Protein AF-O52608-F1 (afdb_monomer)

Nearest PDB structures (foldseek):
  2qv3-assembly1_A  TM=9.918E-01  e=2.111E-10  Helicobacter pylori
  6ody-assembly1_F  TM=9.059E-01  e=2.895E-08  Helicobacter pylori
  6uks-assembly1_A  TM=2.510E-01  e=2.473E+00  Mus musculus
  7d6c-assembly2_5  TM=1.569E-01  e=5.034E+00  Synechococcus elongatus PCC 7942 = FACHB-805

Solvent-accessible surface area (backbone atoms only — not comparable to full-atom values): 6941 Å² total; per-residue (Å²): 129,78,95,68,80,70,89,59,73,48,79,44,78,36,58,60,47,74,38,46,69,75,35,74,44,85,43,32,78,46,50,49,61,45,28,61,30,39,32,34,36,41,47,15,29,37,40,35,36,58,54,98,37,38,58,48,58,47,46,26,62,30,42,31,37,45,32,41,59,82,60,61,36,86,90,76,75,38,61,76,57,60,65,43,66,47,64,60,89,57,45,52,75,100,58,91,76,64,58,71,45,49,80,42,77,48,78,43,78,52,80,56,95,91,63,88,82,134

InterPro domains:
  IPR003842 Vacuolating cytotoxin, beta-helical domain [PF02691] (5-114)

Mean predicted aligned error: 5.89 Å

Structure (mmCIF, N/CA/C/O backbone):
data_AF-O52608-F1
#
_entry.id   AF-O52608-F1
#
loop_
_atom_site.group_PDB
_atom_site.id
_atom_site.type_symbol
_atom_site.label_atom_id
_atom_site.label_alt_id
_atom_site.label_comp_id
_atom_site.label_asym_id
_atom_site.label_entity_id
_atom_site.label_seq_id
_atom_site.pdbx_PDB_ins_code
_atom_site.Cartn_x
_atom_site.Cartn_y
_atom_site.Cartn_z
_atom_site.occupancy
_atom_site.B_iso_or_equiv
_atom_site.auth_seq_id
_atom_site.auth_comp_id
_atom_site.auth_asym_id
_atom_site.auth_atom_id
_atom_site.pdbx_PDB_model_num
ATOM 1 N N . GLY A 1 1 ? -12.926 11.471 -10.497 1.00 44.66 1 GLY A N 1
ATOM 2 C CA . GLY A 1 1 ? -13.787 12.268 -9.596 1.00 44.66 1 GLY A CA 1
ATOM 3 C C . GLY A 1 1 ? -12.966 13.391 -8.988 1.00 44.66 1 GLY A C 1
ATOM 4 O O . GLY A 1 1 ? -11.749 13.327 -9.129 1.00 44.66 1 GLY A O 1
ATOM 5 N N . PRO A 1 2 ? -13.580 14.417 -8.375 1.00 41.44 2 PRO A N 1
ATOM 6 C CA . PRO A 1 2 ? -12.843 15.544 -7.808 1.00 41.44 2 PRO A CA 1
ATOM 7 C C . PRO A 1 2 ? -11.865 15.066 -6.727 1.00 41.44 2 PRO A C 1
ATOM 9 O O . PRO A 1 2 ? -12.199 14.230 -5.888 1.00 41.44 2 PRO A O 1
ATOM 12 N N . GLN A 1 3 ? -10.644 15.595 -6.776 1.00 49.09 3 GLN A N 1
ATOM 13 C CA . GLN A 1 3 ? -9.574 15.332 -5.819 1.00 49.09 3 GLN A CA 1
ATOM 14 C C . GLN A 1 3 ? -9.818 16.197 -4.574 1.00 49.09 3 GLN A C 1
ATOM 16 O O . GLN A 1 3 ? -9.243 17.267 -4.413 1.00 49.09 3 GLN A O 1
ATOM 21 N N . GLY A 1 4 ? -10.770 15.778 -3.741 1.00 42.03 4 GLY A N 1
ATOM 22 C CA . GLY A 1 4 ? -11.174 16.515 -2.546 1.00 42.03 4 GLY A CA 1
ATOM 23 C C . GLY A 1 4 ? -12.546 1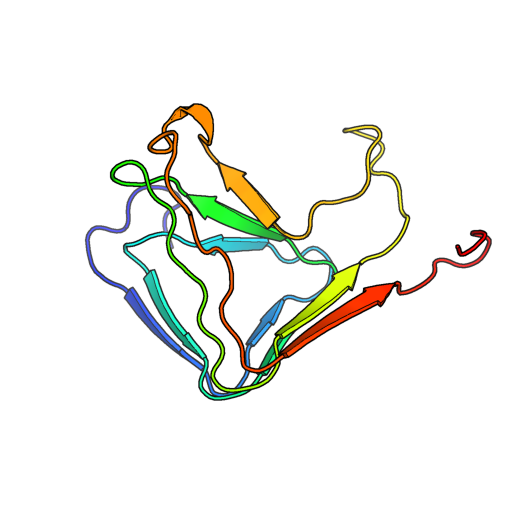6.073 -2.057 1.00 42.03 4 GLY A C 1
ATOM 24 O O . GLY A 1 4 ? -13.556 16.472 -2.621 1.00 42.03 4 GLY A O 1
ATOM 25 N N . SE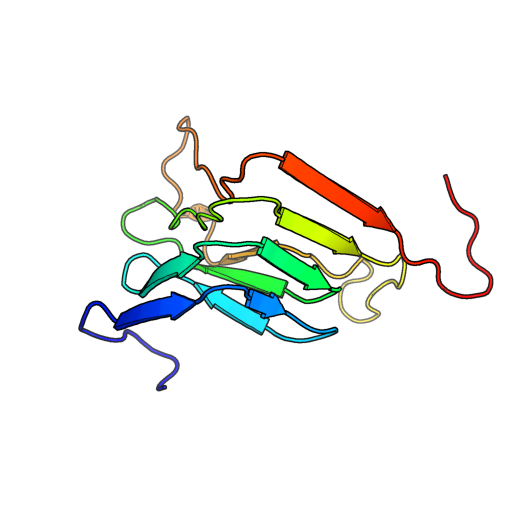R A 1 5 ? -12.540 15.234 -1.018 1.00 46.19 5 SER A N 1
ATOM 26 C CA . SER A 1 5 ? -13.686 14.774 -0.222 1.00 46.19 5 SER A CA 1
ATOM 27 C C . SER A 1 5 ? -14.942 14.377 -1.022 1.00 46.19 5 SER A C 1
ATOM 29 O O . SER A 1 5 ? -15.868 15.180 -1.154 1.00 46.19 5 SER A O 1
ATOM 31 N N . PRO A 1 6 ? -15.045 13.123 -1.505 1.00 49.53 6 PRO A N 1
ATOM 32 C CA . PRO A 1 6 ? -16.309 12.606 -2.003 1.00 49.53 6 PRO A CA 1
ATOM 33 C C . PRO A 1 6 ? -17.245 12.418 -0.804 1.00 49.53 6 PRO A C 1
ATOM 35 O O . PRO A 1 6 ? -17.141 11.450 -0.057 1.00 49.53 6 PRO A O 1
ATOM 38 N N . TRP A 1 7 ? -18.145 13.368 -0.565 1.00 48.50 7 TRP A N 1
ATOM 39 C CA . TRP A 1 7 ? -19.261 13.115 0.338 1.00 48.50 7 TRP A CA 1
ATOM 40 C C . TRP A 1 7 ? -20.141 12.023 -0.283 1.00 48.50 7 TRP A C 1
ATOM 42 O O . TRP A 1 7 ? -20.837 12.260 -1.267 1.00 48.50 7 TRP A O 1
ATOM 52 N N . GLY A 1 8 ? -20.057 10.816 0.279 1.00 59.25 8 GLY A N 1
ATOM 53 C CA . GLY A 1 8 ? -20.826 9.640 -0.127 1.00 59.25 8 GLY A CA 1
ATOM 54 C C . GLY A 1 8 ? -19.948 8.399 -0.284 1.00 59.25 8 GLY A C 1
ATOM 55 O O . GLY A 1 8 ? -18.858 8.468 -0.842 1.00 59.25 8 GLY A O 1
ATOM 56 N N . THR A 1 9 ? -20.428 7.250 0.199 1.00 63.25 9 THR A N 1
ATOM 57 C CA . THR A 1 9 ? -19.747 5.969 -0.010 1.00 63.25 9 THR A CA 1
ATOM 58 C C . THR A 1 9 ? -19.846 5.573 -1.479 1.00 63.25 9 THR A C 1
ATOM 60 O O . THR A 1 9 ? -20.923 5.208 -1.956 1.00 63.25 9 THR A O 1
ATOM 63 N N . ALA A 1 10 ? -18.735 5.622 -2.208 1.00 75.75 10 ALA A N 1
ATOM 64 C CA . ALA A 1 10 ? -18.672 5.044 -3.543 1.00 75.75 10 ALA A CA 1
ATOM 65 C C . ALA A 1 10 ? -18.501 3.526 -3.406 1.00 75.75 10 ALA A C 1
ATOM 67 O O . ALA A 1 10 ? -17.520 3.063 -2.829 1.00 75.75 10 ALA A O 1
ATOM 68 N N . LYS A 1 11 ? -19.465 2.753 -3.917 1.00 82.31 11 LYS A N 1
ATOM 69 C CA . LYS A 1 11 ? -19.382 1.288 -3.954 1.00 82.31 11 LYS A CA 1
ATOM 70 C C . LYS A 1 11 ? -18.803 0.842 -5.284 1.00 82.31 11 LYS A C 1
ATOM 72 O O . LYS A 1 11 ? -19.437 1.022 -6.322 1.00 82.31 11 LYS A O 1
ATOM 77 N N . LEU A 1 12 ? -17.617 0.247 -5.244 1.00 88.06 12 LEU A N 1
ATOM 78 C CA . LEU A 1 12 ? -16.978 -0.352 -6.408 1.00 88.06 12 LEU A CA 1
ATOM 79 C C . LEU A 1 12 ? -16.818 -1.853 -6.185 1.00 88.06 12 LEU A C 1
ATOM 81 O O . LEU A 1 12 ? -16.274 -2.293 -5.174 1.00 88.06 12 LEU A O 1
ATOM 85 N N . MET A 1 13 ? -17.277 -2.639 -7.153 1.00 91.38 13 MET A N 1
ATOM 86 C CA . MET A 1 13 ? -17.158 -4.091 -7.134 1.00 91.38 13 MET A CA 1
ATOM 87 C C . MET A 1 13 ? -16.385 -4.541 -8.364 1.00 91.38 13 MET A C 1
ATOM 89 O O . MET A 1 13 ? -16.753 -4.205 -9.489 1.00 91.38 13 MET A O 1
ATOM 93 N N . PHE A 1 14 ? -15.337 -5.325 -8.146 1.00 93.69 14 PHE A N 1
ATOM 94 C CA . PHE A 1 14 ? -14.541 -5.915 -9.211 1.00 93.69 14 PHE A CA 1
ATOM 95 C C . PHE A 1 14 ? -14.430 -7.420 -9.004 1.00 93.69 14 PHE A C 1
ATOM 97 O O . PHE A 1 14 ? -14.302 -7.897 -7.874 1.00 93.69 14 PHE A O 1
ATOM 104 N N . ASN A 1 15 ? -14.426 -8.169 -10.107 1.00 94.75 15 ASN A N 1
ATOM 105 C CA . ASN A 1 15 ? -13.981 -9.555 -10.055 1.00 94.75 15 ASN A CA 1
ATOM 106 C C . ASN A 1 15 ? -12.465 -9.579 -9.824 1.00 94.75 15 ASN A C 1
ATOM 108 O O . ASN A 1 15 ? -12.013 -10.043 -8.794 1.00 94.75 15 ASN A O 1
ATOM 112 N N . ASN A 1 16 ? -11.685 -8.961 -10.709 1.00 97.19 16 ASN A N 1
ATOM 113 C CA . ASN A 1 16 ? -10.248 -8.762 -10.521 1.00 97.19 16 ASN A CA 1
ATOM 114 C C . ASN A 1 16 ? -9.911 -7.281 -10.699 1.00 97.19 16 ASN A C 1
ATOM 116 O O . ASN A 1 16 ? -10.563 -6.598 -11.493 1.00 97.19 16 ASN A O 1
ATOM 120 N N . LEU A 1 17 ? -8.885 -6.799 -10.000 1.00 97.38 17 LEU A N 1
ATOM 121 C CA . LEU A 1 17 ? -8.378 -5.435 -10.149 1.00 97.38 17 LEU A CA 1
ATOM 122 C C . LEU A 1 17 ? -6.861 -5.456 -10.336 1.00 97.38 17 LEU A C 1
ATOM 124 O O . LEU A 1 17 ? -6.142 -6.003 -9.503 1.00 97.38 17 LEU A O 1
ATOM 128 N N . THR A 1 18 ? -6.387 -4.801 -11.396 1.00 98.12 18 THR A N 1
ATOM 129 C CA . THR A 1 18 ? -4.958 -4.640 -11.678 1.00 98.12 18 THR A CA 1
ATOM 130 C C . THR A 1 18 ? -4.592 -3.162 -11.720 1.00 98.12 18 THR A C 1
ATOM 132 O O . THR A 1 18 ? -5.119 -2.412 -12.541 1.00 98.12 18 THR A O 1
ATOM 135 N N . LEU A 1 19 ? -3.652 -2.752 -10.871 1.00 97.81 19 LEU A N 1
ATOM 136 C CA . LEU A 1 19 ? -2.922 -1.496 -11.013 1.00 97.81 19 LEU A CA 1
ATOM 137 C C . LEU A 1 19 ? -1.714 -1.756 -11.905 1.00 97.81 19 LEU A C 1
ATOM 139 O O . LEU A 1 19 ? -0.830 -2.524 -11.540 1.00 97.81 19 LEU A O 1
ATOM 143 N N . ASN A 1 20 ? -1.702 -1.152 -13.089 1.00 97.19 20 ASN A N 1
ATOM 144 C CA . ASN A 1 20 ? -0.575 -1.261 -14.012 1.00 97.19 20 ASN A CA 1
ATOM 145 C C . ASN A 1 20 ? 0.585 -0.348 -13.600 1.00 97.19 20 ASN A C 1
ATOM 147 O O . ASN A 1 20 ? 0.443 0.504 -12.721 1.00 97.19 20 ASN A O 1
ATOM 151 N N . SER A 1 21 ? 1.725 -0.509 -14.274 1.00 94.31 21 SER A N 1
ATOM 152 C CA . SER A 1 21 ? 2.928 0.262 -13.968 1.00 94.31 21 SER A CA 1
ATOM 153 C C . SER A 1 21 ? 2.641 1.757 -14.000 1.00 94.31 21 SER A C 1
ATOM 155 O O . SER A 1 21 ? 1.992 2.266 -14.915 1.00 94.31 21 SER A O 1
ATOM 157 N N . ASN A 1 22 ? 3.101 2.452 -12.963 1.00 92.88 22 ASN A N 1
ATOM 158 C CA . ASN A 1 22 ? 2.875 3.875 -12.734 1.00 92.88 22 ASN A CA 1
ATOM 159 C C . ASN A 1 22 ? 1.425 4.321 -12.512 1.00 92.88 22 ASN A C 1
ATOM 161 O O . ASN A 1 22 ? 1.207 5.512 -12.287 1.00 92.88 22 ASN A O 1
ATOM 165 N N . ALA A 1 23 ? 0.456 3.4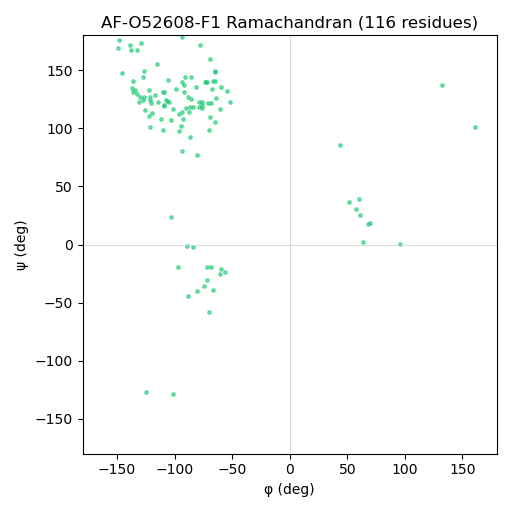03 -12.485 1.00 96.75 23 ALA A N 1
ATOM 166 C CA . ALA A 1 23 ? -0.894 3.728 -12.056 1.00 96.75 23 ALA A CA 1
ATOM 167 C C . ALA A 1 23 ? -0.906 4.121 -10.573 1.00 96.75 23 ALA A C 1
ATOM 169 O O . ALA A 1 23 ? -0.118 3.629 -9.761 1.00 96.75 23 ALA A O 1
ATOM 170 N N . SER A 1 24 ? -1.836 5.006 -10.233 1.00 95.19 24 SER A N 1
ATOM 171 C CA . SER A 1 24 ? -2.052 5.484 -8.876 1.00 95.19 24 SER A CA 1
ATOM 172 C C . SER A 1 24 ? -3.488 5.196 -8.467 1.00 95.19 24 SER A C 1
ATOM 174 O O . SER A 1 24 ? -4.415 5.484 -9.224 1.00 95.19 24 SER A O 1
ATOM 176 N N . MET A 1 25 ? -3.667 4.638 -7.275 1.00 94.75 25 MET A N 1
ATOM 177 C CA . MET A 1 25 ? -4.977 4.354 -6.702 1.00 94.75 25 MET A CA 1
ATOM 178 C C . MET A 1 25 ? -5.145 5.109 -5.393 1.00 94.75 25 MET A C 1
ATOM 180 O O . MET A 1 25 ? -4.494 4.792 -4.404 1.00 94.75 25 MET A O 1
ATOM 184 N N . ASP A 1 26 ? -6.058 6.067 -5.387 1.00 92.81 26 ASP A N 1
ATOM 185 C CA . ASP A 1 26 ? -6.428 6.823 -4.199 1.00 92.81 26 ASP A CA 1
ATOM 186 C C . ASP A 1 26 ? -7.521 6.068 -3.434 1.00 92.81 26 ASP A C 1
ATOM 188 O O . ASP A 1 26 ? -8.601 5.808 -3.971 1.00 92.81 26 ASP A O 1
ATOM 192 N N . TYR A 1 27 ? -7.233 5.680 -2.189 1.00 89.25 27 TYR A N 1
ATOM 193 C CA . TYR A 1 27 ? -8.105 4.823 -1.390 1.00 89.25 27 TYR A CA 1
ATOM 194 C C . TYR A 1 27 ? -8.311 5.366 0.027 1.00 89.25 27 TYR A C 1
ATOM 196 O O . TYR A 1 27 ? -7.365 5.694 0.742 1.00 89.25 27 TYR A O 1
ATOM 204 N N . GLY A 1 28 ? -9.572 5.459 0.442 1.00 86.75 28 GLY A N 1
ATOM 205 C CA . GLY A 1 28 ? -9.982 5.976 1.747 1.00 86.75 28 GLY A CA 1
ATOM 206 C C . GLY A 1 28 ? -11.253 5.290 2.242 1.00 86.75 28 GLY A C 1
ATOM 207 O O . GLY A 1 28 ? -11.850 4.491 1.524 1.00 86.75 28 GLY A O 1
ATOM 208 N N . LYS A 1 29 ? -11.683 5.615 3.465 1.00 78.81 29 LYS A N 1
ATOM 209 C CA . LYS A 1 29 ? -12.848 5.021 4.145 1.00 78.81 29 LYS A CA 1
ATOM 210 C C . LYS A 1 29 ? -14.166 5.234 3.397 1.00 78.81 29 LYS A C 1
ATOM 212 O O . LYS A 1 29 ? -15.101 4.464 3.579 1.00 78.81 29 LYS A O 1
ATOM 217 N N . ASP A 1 30 ? -14.242 6.285 2.581 1.00 77.75 30 ASP A N 1
ATOM 218 C CA . ASP A 1 30 ? -15.437 6.620 1.803 1.00 77.75 30 ASP A CA 1
ATOM 219 C C . ASP A 1 30 ? -15.499 5.837 0.471 1.00 77.75 30 ASP A C 1
ATOM 221 O O . ASP A 1 30 ? -16.478 5.943 -0.266 1.00 77.75 30 ASP A O 1
ATOM 225 N N . LEU A 1 31 ? -14.484 5.014 0.162 1.00 80.00 31 LEU A N 1
ATOM 226 C CA . LEU A 1 31 ? -14.511 4.054 -0.942 1.00 80.00 31 LEU A CA 1
ATOM 227 C C . LEU A 1 31 ? -14.740 2.637 -0.399 1.00 80.00 31 LEU A C 1
ATOM 229 O O . LEU A 1 31 ? -13.842 2.016 0.170 1.00 80.00 31 LEU A O 1
ATOM 233 N N . ASP A 1 32 ? -15.937 2.104 -0.621 1.00 78.75 32 ASP A N 1
ATOM 234 C CA . ASP A 1 32 ? -16.259 0.705 -0.343 1.00 78.75 32 ASP A CA 1
ATOM 235 C C . ASP A 1 32 ? -15.874 -0.136 -1.567 1.00 78.75 32 ASP A C 1
ATOM 237 O O . ASP A 1 32 ? -16.613 -0.237 -2.551 1.00 78.75 32 ASP A O 1
ATOM 241 N N . LEU A 1 33 ? -14.648 -0.658 -1.534 1.00 86.75 33 LEU A N 1
ATOM 242 C CA . LEU A 1 33 ? -14.068 -1.462 -2.601 1.00 86.75 33 LEU A CA 1
ATOM 243 C C . LEU A 1 33 ? -14.139 -2.945 -2.245 1.00 86.75 33 LEU A C 1
ATOM 245 O O . LEU A 1 33 ? -13.469 -3.408 -1.323 1.00 86.75 33 LEU A O 1
ATOM 249 N N . THR A 1 34 ? -14.882 -3.700 -3.047 1.00 86.25 34 THR A N 1
ATOM 250 C CA . THR A 1 34 ? -14.933 -5.161 -2.969 1.00 86.25 34 THR A CA 1
ATOM 251 C C . THR A 1 34 ? -14.236 -5.772 -4.181 1.00 86.25 34 THR A C 1
ATOM 253 O O . THR A 1 34 ? -14.674 -5.580 -5.316 1.00 86.25 34 THR A O 1
ATOM 256 N N . ILE A 1 35 ? -13.175 -6.548 -3.947 1.00 95.69 35 ILE A N 1
ATOM 257 C CA . ILE A 1 35 ? -12.495 -7.338 -4.982 1.00 95.69 35 ILE A CA 1
ATOM 258 C C . ILE A 1 35 ? -12.760 -8.814 -4.684 1.00 95.69 35 ILE A C 1
ATOM 260 O O . ILE A 1 35 ? -12.243 -9.358 -3.711 1.00 95.69 35 ILE A O 1
ATOM 264 N N . GLN A 1 36 ? -13.591 -9.468 -5.495 1.00 96.06 36 GLN A N 1
ATOM 265 C CA . GLN A 1 36 ? -14.011 -10.857 -5.248 1.00 96.06 36 GLN A CA 1
ATOM 266 C C . GLN A 1 36 ? -12.901 -11.871 -5.570 1.00 96.06 36 GLN A C 1
ATOM 268 O O . GLN A 1 36 ? -12.745 -12.891 -4.899 1.00 96.06 36 GLN A O 1
ATOM 273 N N . GLY A 1 37 ? -12.121 -11.579 -6.601 1.00 97.38 37 GLY A N 1
ATOM 274 C CA . GLY A 1 37 ? -11.023 -12.373 -7.128 1.00 97.38 37 GLY A CA 1
ATOM 275 C C . GLY A 1 37 ? -9.667 -11.839 -6.683 1.00 97.38 37 GLY A C 1
ATOM 276 O O . GLY A 1 37 ? -9.413 -11.643 -5.491 1.00 97.38 37 GLY A O 1
ATOM 277 N N . HIS A 1 38 ? -8.786 -11.644 -7.659 1.00 98.06 38 HIS A N 1
ATOM 278 C CA . HIS A 1 38 ? -7.392 -11.268 -7.464 1.00 98.06 38 HIS A CA 1
ATOM 279 C C . HIS A 1 38 ? -7.199 -9.753 -7.473 1.00 98.06 38 HIS A C 1
ATOM 281 O O . HIS A 1 38 ? -7.819 -9.026 -8.257 1.00 98.06 38 HIS A O 1
ATOM 287 N N . PHE A 1 39 ? -6.270 -9.296 -6.641 1.00 98.31 39 PHE A N 1
ATOM 288 C CA . PHE A 1 39 ? -5.711 -7.956 -6.727 1.00 98.31 39 PHE A CA 1
ATOM 289 C C . PHE A 1 39 ? -4.267 -8.041 -7.218 1.00 98.31 39 PHE A C 1
ATOM 291 O O . PHE A 1 39 ? -3.473 -8.798 -6.671 1.00 98.31 39 PHE A O 1
ATOM 298 N N . THR A 1 40 ? -3.902 -7.242 -8.214 1.00 98.62 40 THR A N 1
ATOM 299 C CA . THR A 1 40 ? -2.525 -7.165 -8.707 1.00 98.62 40 THR A CA 1
ATOM 300 C C . THR A 1 40 ? -2.068 -5.719 -8.680 1.00 98.62 40 THR A C 1
ATOM 302 O O . THR A 1 40 ? -2.585 -4.888 -9.420 1.00 98.62 40 THR A O 1
ATOM 305 N N . ASN A 1 41 ? -1.062 -5.414 -7.869 1.00 98.38 41 ASN A N 1
ATOM 306 C CA . ASN A 1 41 ? -0.306 -4.181 -7.989 1.00 98.38 41 ASN A CA 1
ATOM 307 C C . ASN A 1 41 ? 0.963 -4.448 -8.808 1.00 98.38 41 ASN A C 1
ATOM 309 O O . ASN A 1 41 ? 1.956 -4.948 -8.283 1.00 98.38 41 ASN A O 1
ATOM 313 N N . ASN A 1 42 ? 0.913 -4.140 -10.104 1.00 97.94 42 ASN A N 1
ATOM 314 C CA . ASN A 1 42 ? 2.034 -4.269 -11.022 1.00 97.94 42 ASN A CA 1
ATOM 315 C C . ASN A 1 42 ? 2.802 -2.951 -11.129 1.00 97.94 42 ASN A C 1
ATOM 317 O O . ASN A 1 42 ? 2.610 -2.211 -12.090 1.00 97.94 42 ASN A O 1
ATOM 321 N N . GLN A 1 43 ? 3.671 -2.662 -10.157 1.00 97.00 43 GLN A N 1
ATOM 322 C CA . GLN A 1 43 ? 4.513 -1.455 -10.133 1.00 97.00 43 GLN A CA 1
ATOM 323 C C . GLN A 1 43 ? 3.703 -0.138 -10.101 1.00 97.00 43 GLN A C 1
ATOM 325 O O . GLN A 1 43 ? 4.163 0.917 -10.554 1.00 97.00 43 GLN A O 1
ATOM 330 N N . GLY A 1 44 ? 2.474 -0.198 -9.591 1.00 97.44 44 GLY A N 1
ATOM 331 C CA . GLY A 1 44 ? 1.647 0.957 -9.264 1.00 97.44 44 GLY A CA 1
ATOM 332 C C . GLY A 1 44 ? 1.809 1.377 -7.800 1.00 97.44 44 GLY A C 1
ATOM 333 O O . GLY A 1 44 ? 2.519 0.746 -7.012 1.00 97.44 44 GLY A O 1
ATOM 334 N N . THR A 1 45 ? 1.119 2.448 -7.416 1.00 97.44 45 THR A N 1
ATOM 335 C CA . THR A 1 45 ? 1.134 2.973 -6.045 1.00 97.44 45 THR A CA 1
ATOM 336 C C . THR A 1 45 ? -0.288 3.111 -5.508 1.00 97.44 45 THR A C 1
ATOM 338 O O . THR A 1 45 ? -1.136 3.763 -6.116 1.00 97.44 45 THR A O 1
ATOM 341 N N . MET A 1 46 ? -0.549 2.523 -4.340 1.00 97.19 46 MET A N 1
ATOM 342 C CA . MET A 1 46 ? -1.768 2.770 -3.569 1.00 97.19 46 MET A CA 1
ATOM 343 C C . MET A 1 46 ? -1.545 3.934 -2.604 1.00 97.19 46 MET A C 1
ATOM 345 O O . MET A 1 46 ? -0.717 3.835 -1.701 1.00 97.19 46 MET A O 1
ATOM 349 N N . ASN A 1 47 ? -2.294 5.018 -2.764 1.00 96.62 47 ASN A N 1
ATOM 350 C CA . ASN A 1 47 ? -2.312 6.156 -1.855 1.00 96.62 47 ASN A CA 1
ATOM 351 C C . ASN A 1 47 ? -3.453 5.987 -0.850 1.00 96.62 47 ASN A C 1
ATOM 353 O O . ASN A 1 47 ? -4.616 6.242 -1.159 1.00 96.62 47 ASN A O 1
ATOM 357 N N . LEU A 1 48 ? -3.116 5.573 0.366 1.00 95.12 48 LEU A N 1
ATOM 358 C CA . LEU A 1 48 ? -4.068 5.396 1.454 1.00 95.12 48 LEU A CA 1
ATOM 359 C C . LEU A 1 48 ? -4.222 6.705 2.229 1.00 95.12 48 LEU A C 1
ATOM 361 O O . LEU A 1 48 ? -3.231 7.273 2.696 1.00 95.12 48 LEU A O 1
ATOM 365 N N . PHE A 1 49 ? -5.452 7.181 2.396 1.00 93.94 49 PHE A N 1
ATOM 366 C CA . PHE A 1 49 ? -5.734 8.373 3.195 1.00 93.94 49 PHE A CA 1
ATOM 367 C C . PHE A 1 49 ? -6.046 8.013 4.643 1.00 93.94 49 PHE A C 1
ATOM 369 O O . PHE A 1 49 ? -6.884 7.152 4.916 1.00 93.94 49 PHE A O 1
ATOM 376 N N . VAL A 1 50 ? -5.399 8.712 5.578 1.00 94.69 50 VAL A N 1
ATOM 377 C CA . VAL A 1 50 ? -5.750 8.622 6.996 1.00 94.69 50 VAL A CA 1
ATOM 378 C C . VAL A 1 50 ? -7.029 9.411 7.254 1.00 94.69 50 VAL A C 1
ATOM 380 O O . VAL A 1 50 ? -7.075 10.623 7.043 1.00 94.69 50 VAL A O 1
ATOM 383 N N . GLN A 1 51 ? -8.056 8.725 7.741 1.00 92.81 51 GLN A N 1
ATOM 384 C CA . GLN A 1 51 ? -9.341 9.298 8.124 1.00 92.81 51 GLN A CA 1
ATOM 385 C C . GLN A 1 51 ? -9.746 8.718 9.482 1.00 92.81 51 GLN A C 1
ATOM 387 O O . GLN A 1 51 ? -9.607 7.519 9.719 1.00 92.81 51 GLN A O 1
ATOM 392 N N . ASP A 1 52 ? -10.176 9.581 10.403 1.00 92.69 52 ASP A N 1
ATOM 393 C CA . ASP A 1 52 ? -10.545 9.205 11.779 1.00 92.69 52 ASP A CA 1
ATOM 394 C C . ASP A 1 52 ? -9.453 8.382 12.498 1.00 92.69 52 ASP A C 1
ATOM 396 O O . ASP A 1 52 ? -9.709 7.433 13.242 1.00 92.69 52 ASP A O 1
ATOM 400 N N . GLY A 1 53 ? -8.193 8.737 12.224 1.00 95.25 53 GLY A N 1
ATOM 401 C CA . GLY A 1 53 ? -7.010 8.109 12.802 1.00 95.25 53 GLY A CA 1
ATOM 402 C C . GLY A 1 53 ? -6.731 6.682 12.328 1.00 95.25 53 GLY A C 1
ATOM 403 O O . GLY A 1 53 ? -5.996 5.966 13.014 1.00 95.25 53 GLY A O 1
ATOM 404 N N . ARG A 1 54 ? -7.311 6.248 11.201 1.00 94.25 54 ARG A N 1
ATOM 405 C CA . ARG A 1 54 ? -7.107 4.925 10.585 1.00 94.25 54 ARG A CA 1
ATOM 406 C C . ARG A 1 54 ? -7.002 5.039 9.066 1.00 94.25 54 ARG A C 1
ATOM 408 O O . ARG A 1 54 ? -7.257 6.092 8.495 1.00 94.25 54 ARG A O 1
ATOM 415 N N . VAL A 1 55 ? -6.653 3.936 8.421 1.00 93.50 55 VAL A N 1
ATOM 416 C CA . VAL A 1 55 ? -6.729 3.758 6.964 1.00 93.50 55 VAL A CA 1
ATOM 417 C C . VAL A 1 55 ? -7.740 2.668 6.631 1.00 93.50 55 VAL A C 1
ATOM 419 O O . VAL A 1 55 ? -8.012 1.794 7.457 1.00 93.50 55 VAL A O 1
ATOM 422 N N . ALA A 1 56 ? -8.300 2.721 5.426 1.00 92.12 56 ALA A N 1
ATOM 423 C CA . ALA A 1 56 ? -9.134 1.642 4.912 1.00 92.12 56 ALA A CA 1
ATOM 424 C C . ALA A 1 56 ? -8.273 0.420 4.551 1.00 92.12 56 ALA A C 1
ATOM 426 O O . ALA A 1 56 ? -7.188 0.560 3.986 1.00 92.12 56 ALA A O 1
ATOM 427 N N . THR A 1 57 ? -8.774 -0.776 4.859 1.00 93.31 57 THR A N 1
ATOM 428 C CA . THR A 1 57 ? -8.151 -2.040 4.454 1.00 93.31 57 THR A CA 1
ATOM 429 C C . THR A 1 57 ? -8.620 -2.420 3.055 1.00 93.31 57 THR A C 1
ATOM 431 O O . THR A 1 57 ? -9.822 -2.560 2.833 1.00 93.31 57 THR A O 1
ATOM 434 N N . LEU A 1 58 ? -7.693 -2.657 2.126 1.00 94.12 58 LEU A N 1
ATOM 435 C CA . LEU A 1 58 ? -8.026 -3.257 0.836 1.00 94.12 58 LEU A CA 1
ATOM 436 C C . LEU A 1 58 ? -8.256 -4.758 1.027 1.00 94.12 58 LEU A C 1
ATOM 438 O O . LEU A 1 58 ? -7.372 -5.467 1.507 1.00 94.12 58 LEU A O 1
ATOM 442 N N . ASN A 1 59 ? -9.435 -5.245 0.643 1.00 94.25 59 ASN A N 1
ATOM 443 C CA . ASN A 1 59 ? -9.800 -6.653 0.766 1.00 94.25 59 ASN A CA 1
ATOM 444 C C . ASN A 1 59 ? -9.859 -7.310 -0.618 1.00 94.25 59 ASN A C 1
ATOM 446 O O . ASN A 1 59 ? -10.659 -6.907 -1.464 1.00 94.25 59 ASN A O 1
ATOM 450 N N . ALA A 1 60 ? -9.038 -8.340 -0.825 1.00 96.62 60 ALA A N 1
ATOM 451 C CA . ALA A 1 60 ? -9.085 -9.218 -1.988 1.00 96.62 60 ALA A CA 1
ATOM 452 C C . ALA A 1 60 ? -9.590 -10.605 -1.572 1.00 96.62 60 ALA A C 1
ATOM 454 O O . ALA A 1 60 ? -9.111 -11.194 -0.602 1.00 96.62 60 ALA A O 1
ATOM 455 N N . GLY A 1 61 ? -10.566 -11.138 -2.305 1.00 97.06 61 GLY A N 1
ATOM 456 C CA . GLY A 1 61 ? -11.177 -12.429 -1.992 1.00 97.06 61 GLY A CA 1
ATOM 457 C C . GLY A 1 61 ? -10.268 -13.630 -2.265 1.00 97.06 61 GLY A C 1
ATOM 458 O O . GLY A 1 61 ? -10.510 -14.698 -1.697 1.00 97.06 61 GLY A O 1
ATOM 459 N N . HIS A 1 62 ? -9.230 -13.459 -3.093 1.00 97.19 62 HIS A N 1
ATOM 460 C CA . HIS A 1 62 ? -8.221 -14.471 -3.425 1.00 97.19 62 HIS A CA 1
ATOM 461 C C . HIS A 1 62 ? -6.803 -13.942 -3.142 1.00 97.19 62 HIS A C 1
ATOM 463 O O . HIS A 1 62 ? -6.530 -13.514 -2.023 1.00 97.19 62 HIS A O 1
ATOM 469 N N . GLN A 1 63 ? -5.894 -14.001 -4.115 1.00 97.69 63 GLN A N 1
ATOM 470 C CA . GLN A 1 63 ? -4.502 -13.576 -3.975 1.00 97.69 63 GLN A CA 1
ATOM 471 C C . GLN A 1 63 ? -4.338 -12.075 -4.225 1.00 97.69 63 GLN A C 1
ATOM 473 O O . GLN A 1 63 ? -4.979 -11.514 -5.119 1.00 97.69 63 GLN A O 1
ATOM 478 N N . ALA A 1 64 ? -3.423 -11.456 -3.480 1.00 98.38 64 ALA A N 1
ATOM 479 C CA . ALA A 1 64 ? -2.867 -10.151 -3.801 1.00 98.38 64 ALA A CA 1
ATOM 480 C C . ALA A 1 64 ? -1.426 -10.306 -4.317 1.00 98.38 64 ALA A C 1
ATOM 482 O O . ALA A 1 64 ? -0.583 -10.858 -3.620 1.00 98.38 64 ALA A O 1
ATOM 483 N N . SER A 1 65 ? -1.128 -9.805 -5.512 1.00 98.50 65 SER A N 1
ATOM 484 C CA . SER A 1 65 ? 0.222 -9.812 -6.087 1.00 98.50 65 SER A CA 1
ATOM 485 C C . SER A 1 65 ? 0.839 -8.420 -6.010 1.00 98.50 65 SER A C 1
ATOM 487 O O . SER A 1 65 ? 0.286 -7.461 -6.545 1.00 98.50 65 SER A O 1
ATOM 489 N N . MET A 1 66 ? 1.994 -8.318 -5.363 1.00 98.44 66 MET A N 1
ATOM 490 C CA . MET A 1 66 ? 2.767 -7.100 -5.142 1.00 98.44 66 MET A CA 1
ATOM 491 C C . MET A 1 66 ? 4.044 -7.169 -5.980 1.00 98.44 66 MET A C 1
ATOM 493 O O . MET A 1 66 ? 5.012 -7.830 -5.604 1.00 98.44 66 MET A O 1
ATOM 497 N N . ILE A 1 67 ? 4.034 -6.524 -7.145 1.00 97.75 67 ILE A N 1
ATOM 498 C CA . ILE A 1 67 ? 5.131 -6.586 -8.113 1.00 97.75 67 ILE A CA 1
ATOM 499 C C . ILE A 1 67 ? 5.880 -5.256 -8.109 1.00 97.75 67 ILE A C 1
ATOM 501 O O . ILE A 1 67 ? 5.279 -4.204 -8.326 1.00 97.75 67 ILE A O 1
ATOM 505 N N . PHE A 1 68 ? 7.188 -5.303 -7.883 1.00 95.44 68 PHE A N 1
ATOM 506 C CA . PHE A 1 68 ? 8.057 -4.131 -7.764 1.00 95.44 68 PHE A CA 1
ATOM 507 C C . PHE A 1 68 ? 9.319 -4.294 -8.612 1.00 95.44 68 PHE A C 1
ATOM 509 O O . PHE A 1 68 ? 9.614 -5.378 -9.104 1.00 95.44 68 PHE A O 1
ATOM 516 N N . ASN A 1 69 ? 10.052 -3.201 -8.799 1.00 92.75 69 ASN A N 1
ATOM 517 C CA . ASN A 1 69 ? 11.344 -3.179 -9.476 1.00 92.75 69 ASN A CA 1
ATOM 518 C C . ASN A 1 69 ? 12.374 -2.451 -8.599 1.00 92.75 69 ASN A C 1
ATOM 520 O O . ASN A 1 69 ? 12.033 -1.880 -7.562 1.00 92.75 69 ASN A O 1
ATOM 524 N N . ASN A 1 70 ? 13.630 -2.476 -9.026 1.00 91.06 70 ASN A N 1
ATOM 525 C CA . ASN A 1 70 ? 14.753 -1.822 -8.359 1.00 91.06 70 ASN A CA 1
ATOM 526 C C . ASN A 1 70 ? 15.182 -0.517 -9.050 1.00 91.06 70 ASN A C 1
ATOM 528 O O . ASN A 1 70 ? 16.319 -0.072 -8.892 1.00 91.06 70 ASN A O 1
ATOM 532 N N . LEU A 1 71 ? 14.284 0.119 -9.808 1.00 90.69 71 LEU A N 1
ATOM 533 C CA . LEU A 1 71 ? 14.538 1.459 -10.323 1.00 90.69 71 LEU A CA 1
ATOM 534 C C . LEU A 1 71 ? 14.472 2.454 -9.170 1.00 90.69 71 LEU A C 1
ATOM 536 O O . LEU A 1 71 ? 13.452 2.585 -8.488 1.00 90.69 71 LEU A O 1
ATOM 540 N N . VAL A 1 72 ? 15.572 3.170 -8.976 1.00 91.25 72 VAL A N 1
ATOM 541 C CA . VAL A 1 72 ? 15.635 4.290 -8.044 1.00 91.25 72 VAL A CA 1
ATOM 542 C C . VAL A 1 72 ? 14.997 5.500 -8.715 1.00 91.25 72 VAL A C 1
ATOM 544 O O . VAL A 1 72 ? 15.416 5.927 -9.792 1.00 91.25 72 VAL A O 1
ATOM 547 N N . ASP A 1 73 ? 13.972 6.053 -8.078 1.00 90.38 73 ASP A N 1
ATOM 548 C CA . ASP A 1 73 ? 13.366 7.309 -8.490 1.00 90.38 73 ASP A CA 1
ATOM 549 C C . ASP A 1 73 ? 14.364 8.447 -8.236 1.00 90.38 73 ASP A C 1
ATOM 551 O O . ASP A 1 73 ? 14.821 8.658 -7.113 1.00 90.38 73 ASP A O 1
ATOM 555 N N . SER A 1 74 ? 14.714 9.188 -9.287 1.00 93.50 74 SER A N 1
ATOM 556 C CA . SER A 1 74 ? 15.739 10.237 -9.227 1.00 93.50 74 SER A CA 1
ATOM 557 C C . SER A 1 74 ? 15.336 11.454 -8.393 1.00 93.50 74 SER A C 1
ATOM 559 O O . SER A 1 74 ? 16.205 12.215 -7.974 1.00 93.50 74 SER A O 1
ATOM 561 N N . THR A 1 75 ? 14.040 11.646 -8.140 1.00 94.69 75 THR A N 1
ATOM 562 C CA . THR A 1 75 ? 13.526 12.762 -7.335 1.00 94.69 75 THR A CA 1
ATOM 563 C C . THR A 1 75 ? 13.659 12.458 -5.849 1.00 94.69 75 THR A C 1
ATOM 565 O O . THR A 1 75 ? 13.986 13.337 -5.056 1.00 94.69 75 THR A O 1
ATOM 568 N N . THR A 1 76 ? 13.391 11.211 -5.461 1.00 95.06 76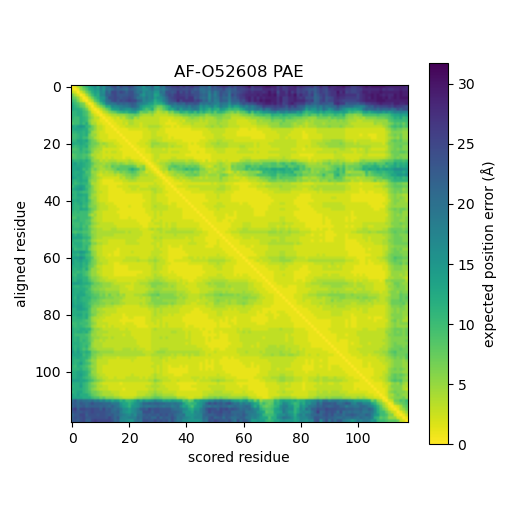 THR A N 1
ATOM 569 C CA . THR A 1 76 ? 13.413 10.781 -4.055 1.00 95.06 76 THR A CA 1
ATOM 570 C C . THR A 1 76 ? 14.725 10.121 -3.639 1.00 95.06 76 THR A C 1
ATOM 572 O O . THR A 1 76 ? 15.007 10.037 -2.447 1.00 95.06 76 THR A O 1
ATOM 575 N N . GLY A 1 77 ? 15.520 9.641 -4.600 1.00 95.81 77 GLY A N 1
ATOM 576 C CA . GLY A 1 77 ? 16.703 8.822 -4.341 1.00 95.81 77 GLY A CA 1
ATOM 577 C C . GLY A 1 77 ? 16.372 7.432 -3.786 1.00 95.81 77 GLY A C 1
ATOM 578 O O . GLY A 1 77 ? 17.248 6.787 -3.216 1.00 95.81 77 GLY A O 1
ATOM 579 N N . PHE A 1 78 ? 15.123 6.970 -3.920 1.00 95.12 78 PHE A N 1
ATOM 580 C CA . PHE A 1 78 ? 14.650 5.701 -3.366 1.00 95.12 78 PHE A CA 1
ATOM 581 C C . PHE A 1 78 ? 13.759 4.935 -4.354 1.00 95.12 78 PHE A C 1
ATOM 583 O O . PHE A 1 78 ? 13.328 5.476 -5.370 1.00 95.12 78 PHE A O 1
ATOM 590 N N . TYR A 1 79 ? 13.473 3.662 -4.074 1.00 93.38 79 TYR A N 1
ATOM 591 C CA . TYR A 1 79 ? 12.547 2.874 -4.891 1.00 93.38 79 TYR A CA 1
ATOM 592 C C . TYR A 1 79 ? 11.124 3.430 -4.824 1.00 93.38 79 TYR A C 1
ATOM 594 O O . TYR A 1 79 ? 10.672 3.927 -3.786 1.00 93.38 79 TYR A O 1
ATOM 602 N N . LYS A 1 80 ? 10.379 3.281 -5.920 1.00 94.44 80 LYS A N 1
ATOM 603 C CA . LYS A 1 80 ? 8.968 3.666 -5.954 1.00 94.44 80 LYS A CA 1
ATOM 604 C C . LYS A 1 80 ? 8.148 2.810 -4.972 1.00 94.44 80 LYS A C 1
ATOM 606 O O . LYS A 1 80 ? 8.170 1.583 -5.075 1.00 94.44 80 LYS A O 1
ATOM 611 N N . PRO A 1 81 ? 7.379 3.417 -4.050 1.00 96.38 81 PRO A N 1
ATOM 612 C CA . PRO A 1 81 ? 6.594 2.656 -3.089 1.00 96.38 81 PRO A CA 1
ATOM 613 C C . PRO A 1 81 ? 5.367 2.009 -3.746 1.00 96.38 81 PRO A C 1
ATOM 615 O O . PRO A 1 81 ? 4.644 2.643 -4.519 1.00 96.38 81 PRO A O 1
ATOM 618 N N . LEU A 1 82 ? 5.070 0.769 -3.349 1.00 97.50 82 LEU A N 1
ATOM 619 C CA . LEU A 1 82 ? 3.807 0.100 -3.686 1.00 97.50 82 LEU A CA 1
ATOM 620 C C . LEU A 1 82 ? 2.618 0.686 -2.914 1.00 97.50 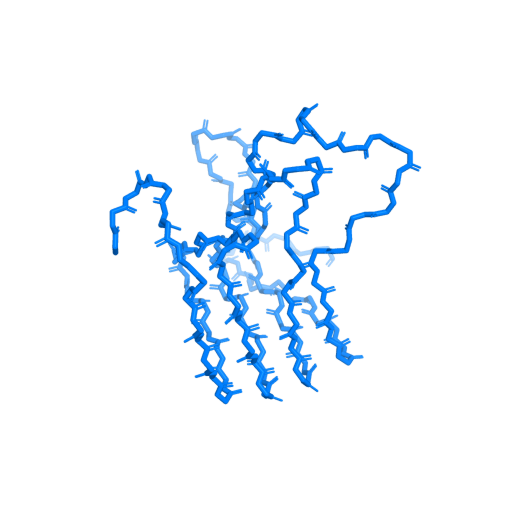82 LEU A C 1
ATOM 622 O O . LEU A 1 82 ? 1.491 0.686 -3.411 1.00 97.50 82 LEU A O 1
ATOM 626 N N . ILE A 1 83 ? 2.865 1.179 -1.696 1.00 97.88 83 ILE A N 1
ATOM 627 C CA . ILE A 1 83 ? 1.860 1.763 -0.805 1.00 97.88 83 ILE A CA 1
ATOM 628 C C . ILE A 1 83 ? 2.423 3.038 -0.185 1.00 97.88 83 ILE A C 1
ATOM 630 O O . ILE A 1 83 ? 3.518 3.038 0.373 1.00 97.88 83 ILE A O 1
ATOM 634 N N . LYS A 1 84 ? 1.642 4.112 -0.242 1.00 97.44 84 LYS A N 1
ATOM 635 C CA . LYS A 1 84 ? 1.905 5.390 0.410 1.00 97.44 84 LYS A CA 1
ATOM 636 C C . LYS A 1 84 ? 0.754 5.707 1.357 1.00 97.44 84 LYS A C 1
ATOM 638 O O . LYS A 1 84 ? -0.391 5.778 0.926 1.00 97.44 84 LYS A O 1
ATOM 643 N N . ILE A 1 85 ? 1.049 5.935 2.635 1.00 97.06 85 ILE A N 1
ATOM 644 C CA . ILE A 1 85 ? 0.059 6.427 3.602 1.00 97.06 85 ILE A CA 1
ATOM 645 C C . ILE A 1 85 ? 0.204 7.942 3.705 1.00 97.06 85 ILE A C 1
ATOM 647 O O . ILE A 1 85 ? 1.209 8.453 4.201 1.00 97.06 85 ILE A O 1
ATOM 651 N N . ASN A 1 86 ? -0.802 8.669 3.233 1.00 94.69 86 ASN A N 1
ATOM 652 C CA . ASN A 1 86 ? -0.825 10.123 3.305 1.00 94.69 86 ASN A CA 1
ATOM 653 C C . ASN A 1 86 ? -1.293 10.578 4.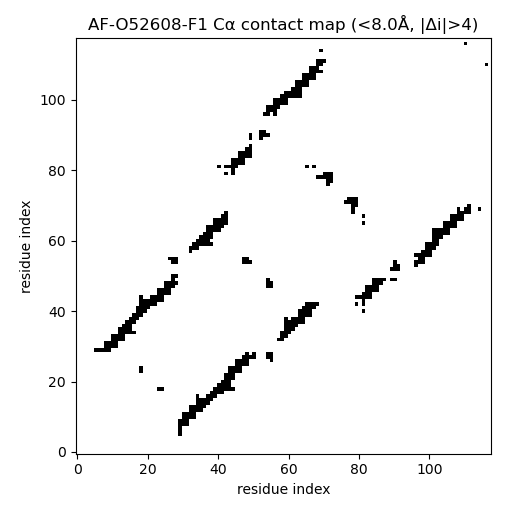689 1.00 94.69 86 ASN A C 1
ATOM 655 O O . ASN A 1 86 ? -2.278 10.067 5.221 1.00 94.69 86 ASN A O 1
ATOM 659 N N . SER A 1 87 ? -0.601 11.571 5.251 1.00 95.69 87 SER A N 1
ATOM 660 C CA . SER A 1 87 ? -0.858 12.095 6.598 1.00 95.69 87 SER A CA 1
ATOM 661 C C . SER A 1 87 ? -0.710 11.048 7.714 1.00 95.69 87 SER A C 1
ATOM 663 O O . SER A 1 87 ? -1.477 11.038 8.677 1.00 95.69 87 SER A O 1
ATOM 665 N N . ALA A 1 88 ? 0.291 10.164 7.601 1.00 96.75 88 ALA A N 1
ATOM 666 C CA . ALA A 1 88 ? 0.560 9.087 8.559 1.00 96.75 88 ALA A CA 1
ATOM 667 C C . ALA A 1 88 ? 0.767 9.567 10.012 1.00 96.75 88 ALA A C 1
ATOM 669 O O . ALA A 1 88 ? 0.503 8.814 10.946 1.00 96.75 88 ALA A O 1
ATOM 670 N N . GLN A 1 89 ? 1.160 10.829 10.224 1.00 97.50 89 GLN A N 1
ATOM 671 C CA . GLN A 1 89 ? 1.255 11.448 11.551 1.00 97.50 89 GLN A CA 1
ATOM 672 C C . GLN A 1 89 ? -0.083 11.485 12.310 1.00 97.50 89 GLN A C 1
ATOM 674 O O . GLN A 1 89 ? -0.082 11.581 13.535 1.00 97.50 89 GLN A O 1
ATOM 679 N N . ASN A 1 90 ? -1.208 11.378 11.595 1.00 97.44 90 ASN A N 1
ATOM 680 C CA . ASN A 1 90 ? -2.552 11.382 12.169 1.00 97.44 90 ASN A CA 1
ATOM 681 C C . ASN A 1 90 ? -3.045 9.977 12.556 1.00 97.44 90 ASN A C 1
ATOM 683 O O . ASN A 1 90 ? -4.164 9.846 13.047 1.00 97.44 90 ASN A O 1
ATOM 687 N N . LEU A 1 91 ? -2.264 8.916 12.318 1.00 97.75 91 LEU A N 1
ATOM 688 C CA . LEU A 1 91 ? -2.654 7.559 12.698 1.00 97.75 91 LEU A CA 1
ATOM 689 C C . LEU A 1 91 ? -2.761 7.417 14.217 1.00 97.75 91 LEU A C 1
ATOM 691 O O . LEU A 1 91 ? -1.920 7.899 14.980 1.00 97.75 91 LEU A O 1
ATOM 695 N N . THR A 1 92 ? -3.773 6.667 14.653 1.00 98.06 92 THR A N 1
ATOM 696 C CA . THR A 1 92 ? -3.892 6.245 16.050 1.00 98.06 92 THR A CA 1
ATOM 697 C C . THR A 1 92 ? -2.667 5.410 16.405 1.00 98.06 92 THR A C 1
ATOM 699 O O . THR A 1 92 ? -2.449 4.344 15.826 1.00 98.06 92 THR A O 1
ATOM 702 N N . LYS A 1 93 ? -1.859 5.894 17.346 1.00 97.25 93 LYS A N 1
ATOM 703 C CA . LYS A 1 93 ? -0.648 5.199 17.794 1.00 97.25 93 LYS A CA 1
ATOM 704 C C . LYS A 1 93 ? -0.998 3.929 18.569 1.00 97.25 93 LYS A C 1
ATOM 706 O O . LYS A 1 93 ? -2.095 3.809 19.110 1.00 97.25 93 LYS A O 1
ATOM 711 N N . ASN A 1 94 ? -0.034 3.013 18.658 1.00 97.25 94 ASN A N 1
ATOM 712 C CA . ASN A 1 94 ? -0.128 1.780 19.452 1.00 97.25 94 ASN A CA 1
ATOM 713 C C . ASN A 1 94 ? -1.325 0.898 19.062 1.00 97.25 94 ASN A C 1
ATOM 715 O O . ASN A 1 94 ? -1.907 0.206 19.895 1.00 97.25 94 ASN A O 1
ATOM 719 N N . LYS A 1 95 ? -1.710 0.958 17.787 1.00 97.19 95 LYS A N 1
ATOM 720 C CA . LYS A 1 95 ? -2.817 0.203 17.220 1.00 97.19 95 LYS A CA 1
ATOM 721 C C . LYS A 1 95 ? -2.401 -0.369 15.875 1.00 97.19 95 LYS A C 1
ATOM 723 O O . LYS A 1 95 ? -1.719 0.296 15.100 1.00 97.19 95 LYS A O 1
ATOM 728 N N . GLU A 1 96 ? -2.826 -1.596 15.612 1.00 97.38 96 GLU A N 1
ATOM 729 C CA . GLU A 1 96 ? -2.668 -2.218 14.304 1.00 97.38 96 GLU A CA 1
ATOM 730 C C . GLU A 1 96 ? -3.540 -1.507 13.258 1.00 97.38 96 GLU A C 1
ATOM 732 O O . GLU A 1 96 ? -4.726 -1.244 13.485 1.00 97.38 96 GLU A O 1
ATOM 737 N N . HIS A 1 97 ? -2.946 -1.225 12.097 1.00 96.00 97 HIS A N 1
ATOM 738 C CA . HIS A 1 97 ? -3.633 -0.700 10.917 1.00 96.00 97 HIS A CA 1
ATOM 739 C C . HIS A 1 97 ? -3.419 -1.670 9.758 1.00 96.00 97 HIS A C 1
ATOM 741 O O . HIS A 1 97 ? -2.354 -1.689 9.144 1.00 96.00 97 HIS A O 1
ATOM 747 N N . VAL A 1 98 ? -4.422 -2.499 9.470 1.00 95.75 98 VAL A N 1
ATOM 748 C CA . VAL A 1 98 ? -4.348 -3.496 8.394 1.00 95.75 98 VAL A CA 1
ATOM 749 C C . VAL A 1 98 ? -4.512 -2.801 7.041 1.00 95.75 98 VAL A C 1
ATOM 751 O O . VAL A 1 98 ? -5.559 -2.214 6.771 1.00 95.75 98 VAL A O 1
ATOM 754 N N . LEU A 1 99 ? -3.492 -2.871 6.182 1.00 95.62 99 LEU A N 1
ATOM 755 C CA . LEU A 1 99 ? -3.496 -2.190 4.878 1.00 95.62 99 LEU A CA 1
ATOM 756 C C . LEU A 1 99 ? -4.117 -3.050 3.773 1.00 95.62 99 LEU A C 1
ATOM 758 O O . LEU A 1 99 ? -4.911 -2.564 2.971 1.00 95.62 99 LEU A O 1
ATOM 762 N N . VAL A 1 100 ? -3.758 -4.335 3.738 1.00 95.81 100 VAL A N 1
ATOM 763 C CA . VAL A 1 100 ? -4.182 -5.296 2.715 1.00 95.81 100 VAL A CA 1
ATOM 764 C C . VAL A 1 100 ? -4.545 -6.607 3.396 1.00 95.81 100 VAL A C 1
ATOM 766 O O . VAL A 1 100 ? -3.800 -7.096 4.244 1.00 95.81 100 VAL A O 1
ATOM 769 N N . LYS A 1 101 ? -5.678 -7.186 3.003 1.00 96.50 101 LYS A N 1
ATOM 770 C CA . LYS A 1 101 ? -6.125 -8.512 3.421 1.00 96.50 101 LYS A CA 1
ATOM 771 C C . LYS A 1 101 ? -6.460 -9.344 2.187 1.00 96.50 101 LYS A C 1
ATOM 773 O O . LYS A 1 101 ? -7.274 -8.939 1.362 1.00 96.50 101 LYS A O 1
ATOM 778 N N . ALA A 1 102 ? -5.827 -10.503 2.082 1.00 97.31 102 ALA A N 1
ATOM 779 C CA . ALA A 1 102 ? -5.989 -11.468 1.000 1.00 97.31 102 ALA A CA 1
ATOM 780 C C . ALA A 1 102 ? -5.757 -12.882 1.555 1.00 97.31 102 ALA A C 1
ATOM 782 O O . ALA A 1 102 ? -5.290 -13.024 2.687 1.00 97.31 102 ALA A O 1
ATOM 783 N N . ARG A 1 103 ? -6.064 -13.931 0.783 1.00 97.38 103 ARG A N 1
ATOM 784 C CA . ARG A 1 103 ? -5.750 -15.319 1.183 1.00 97.38 103 ARG A CA 1
ATOM 785 C C . ARG A 1 103 ? -4.243 -15.570 1.220 1.00 97.38 103 ARG A C 1
ATOM 787 O O . ARG A 1 103 ? -3.753 -16.240 2.120 1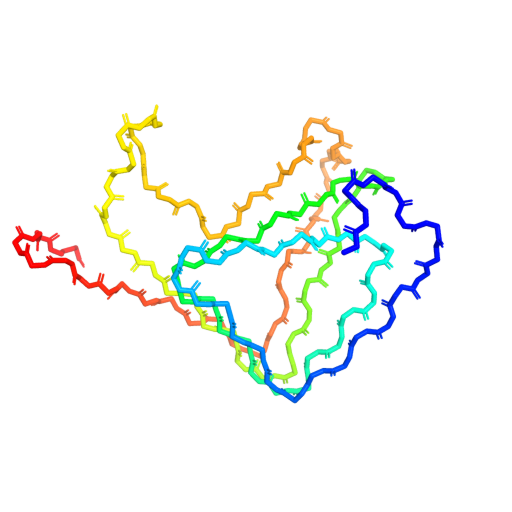.00 97.38 103 ARG A O 1
ATOM 794 N N . ASN A 1 104 ? -3.537 -15.006 0.250 1.00 97.12 104 ASN A N 1
ATOM 795 C CA . ASN A 1 104 ? -2.088 -15.012 0.125 1.00 97.12 104 ASN A CA 1
ATOM 796 C C . ASN A 1 104 ? -1.641 -13.686 -0.498 1.00 97.12 104 ASN A C 1
ATOM 798 O O . ASN A 1 104 ? -2.384 -13.075 -1.276 1.00 97.12 104 ASN A O 1
ATOM 802 N N . ILE A 1 105 ? -0.454 -13.227 -0.105 1.00 98.31 105 ILE A N 1
ATOM 803 C CA . ILE A 1 105 ? 0.161 -12.012 -0.633 1.00 98.31 105 ILE A CA 1
ATOM 804 C C . ILE A 1 105 ? 1.518 -12.399 -1.208 1.00 98.31 105 ILE A C 1
ATOM 806 O O . ILE A 1 105 ? 2.432 -12.749 -0.464 1.00 98.31 105 ILE A O 1
ATOM 810 N N . ASP A 1 106 ? 1.622 -12.334 -2.529 1.00 98.19 106 ASP A N 1
ATOM 811 C CA . ASP A 1 106 ? 2.810 -12.740 -3.268 1.00 98.19 106 ASP A CA 1
ATOM 812 C C . ASP A 1 106 ? 3.641 -11.502 -3.607 1.00 98.19 106 ASP A C 1
A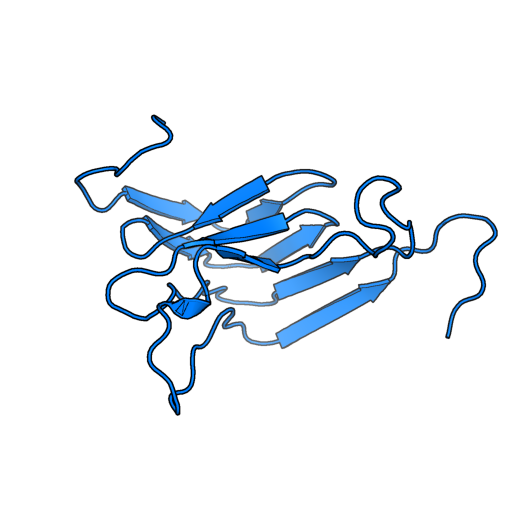TOM 814 O O . ASP A 1 106 ? 3.109 -10.506 -4.101 1.00 98.19 106 ASP A O 1
ATOM 818 N N . TYR A 1 107 ? 4.952 -11.573 -3.391 1.00 97.06 107 TYR A N 1
ATOM 819 C CA . TYR A 1 107 ? 5.887 -10.478 -3.647 1.00 97.06 107 TYR A CA 1
ATOM 820 C C . TYR A 1 107 ? 6.834 -10.875 -4.772 1.00 97.06 107 TYR A C 1
ATOM 822 O O . TYR A 1 107 ? 7.514 -11.891 -4.672 1.00 97.06 107 TYR A O 1
ATOM 830 N N . ASN A 1 108 ? 6.866 -10.087 -5.846 1.00 95.00 108 ASN A N 1
ATOM 831 C CA . ASN A 1 108 ? 7.622 -10.424 -7.048 1.00 95.00 108 ASN A CA 1
ATOM 832 C C . ASN A 1 108 ? 8.488 -9.244 -7.491 1.00 95.00 108 ASN A C 1
ATOM 834 O O . ASN A 1 108 ? 7.974 -8.164 -7.787 1.00 95.00 108 ASN A O 1
ATOM 838 N N . LEU A 1 109 ? 9.796 -9.469 -7.587 1.00 92.75 109 LEU A N 1
ATOM 839 C CA . LEU A 1 109 ? 10.713 -8.528 -8.216 1.00 92.75 109 LEU A CA 1
ATOM 840 C C . LEU A 1 109 ? 10.701 -8.764 -9.729 1.00 92.75 109 LEU A C 1
ATOM 842 O O . LEU A 1 109 ? 11.072 -9.840 -10.195 1.00 92.75 109 LEU A O 1
ATOM 846 N N . VAL A 1 110 ? 10.302 -7.758 -10.505 1.00 90.25 110 VAL A N 1
ATOM 847 C CA . VAL A 1 110 ? 10.558 -7.741 -11.948 1.00 90.25 110 VAL A CA 1
ATOM 848 C C . VAL A 1 110 ? 11.854 -6.994 -12.172 1.00 90.25 110 VAL A C 1
ATOM 850 O O . VAL A 1 110 ? 11.972 -5.788 -11.949 1.00 90.25 110 VAL A O 1
ATOM 853 N N . GLY A 1 111 ? 12.864 -7.769 -12.530 1.00 73.69 111 GLY A N 1
ATOM 854 C CA . GLY A 1 111 ? 14.197 -7.254 -12.689 1.00 73.69 111 GLY A CA 1
ATOM 855 C C . GLY A 1 111 ? 14.318 -6.292 -13.860 1.00 73.69 111 GLY A C 1
ATOM 856 O O . GLY A 1 111 ? 13.726 -6.500 -14.921 1.00 73.69 111 GLY A O 1
ATOM 857 N N . VAL A 1 112 ? 15.098 -5.234 -13.665 1.00 68.81 112 VAL A N 1
ATOM 858 C CA . VAL A 1 112 ? 15.527 -4.370 -14.760 1.00 68.81 112 VAL A CA 1
ATOM 859 C C . VAL A 1 112 ? 16.856 -4.885 -15.291 1.00 68.81 112 VAL A C 1
ATOM 861 O O . VAL A 1 112 ? 17.743 -5.283 -14.536 1.00 68.81 112 VAL A O 1
ATOM 864 N N . GLN A 1 113 ? 16.984 -4.898 -16.615 1.00 64.06 113 GLN A N 1
ATOM 865 C CA . GLN A 1 113 ? 18.181 -5.355 -17.307 1.00 64.06 113 GLN A CA 1
ATOM 866 C C . GLN A 1 113 ? 19.433 -4.650 -16.751 1.00 64.06 113 GLN A C 1
ATOM 868 O O . GLN A 1 113 ? 19.510 -3.424 -16.758 1.00 64.06 113 GLN A O 1
ATOM 873 N N . GLY A 1 114 ? 20.404 -5.433 -16.265 1.00 63.03 114 GLY A N 1
ATOM 874 C CA . GLY A 1 114 ? 21.674 -4.930 -15.725 1.00 63.03 114 GLY A CA 1
ATOM 875 C C . GLY A 1 114 ? 21.738 -4.755 -14.205 1.00 63.03 114 GLY A C 1
ATOM 876 O O . GLY A 1 114 ? 22.789 -4.365 -13.702 1.00 63.03 114 GLY A O 1
A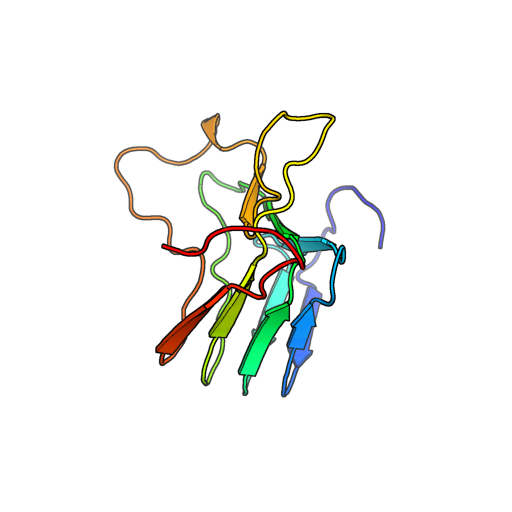TOM 877 N N . ALA A 1 115 ? 20.672 -5.060 -13.463 1.00 63.53 115 ALA A N 1
ATOM 878 C CA . ALA A 1 115 ? 20.711 -5.025 -12.007 1.00 63.53 115 ALA A CA 1
ATOM 879 C C . ALA A 1 115 ? 21.053 -6.394 -11.391 1.00 63.53 115 ALA A C 1
ATOM 881 O O . ALA A 1 115 ? 20.574 -7.428 -11.857 1.00 63.53 115 ALA A O 1
ATOM 882 N N . SER A 1 116 ? 21.877 -6.389 -10.338 1.00 59.50 116 SER A N 1
ATOM 883 C CA . SER A 1 116 ? 22.113 -7.567 -9.493 1.00 59.50 116 SER A CA 1
ATOM 884 C C . SER A 1 116 ? 20.877 -7.834 -8.636 1.00 59.50 116 SER A C 1
ATOM 886 O O . SER A 1 116 ? 20.261 -6.887 -8.141 1.00 59.50 116 SER A O 1
ATOM 888 N N . TYR A 1 117 ? 20.521 -9.106 -8.476 1.00 63.84 117 TYR A N 1
ATOM 889 C CA . TYR A 1 117 ? 19.398 -9.551 -7.649 1.00 63.84 117 TYR A CA 1
ATOM 890 C C . TYR A 1 117 ? 19.928 -10.173 -6.357 1.00 63.84 117 TYR A C 1
ATOM 892 O O . TYR A 1 117 ? 20.953 -10.856 -6.404 1.00 63.84 117 TYR A O 1
ATOM 900 N N . ASP A 1 118 ? 19.234 -9.916 -5.248 1.00 69.06 118 ASP A N 1
ATOM 901 C CA . ASP A 1 118 ? 19.442 -10.576 -3.951 1.00 69.06 118 ASP A CA 1
ATOM 902 C C . ASP A 1 118 ? 18.668 -11.902 -3.867 1.00 69.06 118 ASP A C 1
ATOM 904 O O . ASP A 1 118 ? 17.582 -11.995 -4.495 1.00 69.06 118 ASP A O 1
#

Foldseek 3Di:
DDPDDDPAQAEDEECEEEQAAQREAEAAPSYNYHHQAEYEDHNYEYEWEQDPQATDEAEHNAEYEAEFEADQDPVVRHGDDNYHYPPNVSHDPPDDHHHYDHPYYHYHYDYDPPDDDD

Sequence (118 aa):
GPQGSPWGTAKLMFNNLTLNSNASMDYGKDLDLTIQGHFTNNQGTMNLFVQDGRVATLNAGHQASMIFNNLVDSTTGFYKPLIKINSAQNLTKNKEHVLVKARNIDYNLVGVQGASYD

Radius of gyration: 15.28 Å; Cα contacts (8 Å, |Δi|>4): 247; chains: 1; bounding box: 43×32×37 Å

pLDDT: mean 88.96, std 14.34, range [41.44, 98.62]

Secondary structure (DSSP, 8-state):
--SS---S-EEEEES-EEE-TT-EEEE-TTEEEEESS-EEEES-EEEEEPBTTB-PPEEESSEEEEEE--PEETTTTEEPPSEEEETGGGSPTTS----EE-SEEEEEE-PPTT----

Organism: Helicobacter pylori (NCBI:txid210)